Protein AF-A0AAV4JC24-F1 (afdb_monomer_lite)

Foldseek 3Di:
DVVLLVLLVLLLDLLCDDPQFDHQQPQDSPVVSVVCVVDPVSSVLSSCQLVDLDRDPVSLQVSQCSLCVSLVNNPDSALVVQLVVLVVVVVVVDPPDPDPPDDDPCSSRGAHSQQSQLRSLSSSQSSNCVVCVVPPDDPGDDVCSRQWDADPVRDIDGNRGPDDPDDPVCPVVPVD

Structure (mmCIF, N/CA/C/O backbone):
data_AF-A0AAV4JC24-F1
#
_entry.id   AF-A0AAV4JC24-F1
#
loop_
_atom_site.group_PDB
_atom_site.id
_atom_site.type_symbol
_atom_site.label_atom_id
_atom_site.label_alt_id
_atom_site.label_comp_id
_atom_site.label_asym_id
_atom_site.label_entity_id
_atom_site.label_seq_id
_atom_site.pdbx_PDB_ins_code
_atom_site.Cartn_x
_atom_site.Cartn_y
_atom_site.Cartn_z
_atom_site.occupancy
_atom_site.B_iso_or_equiv
_atom_site.auth_seq_id
_atom_site.auth_comp_id
_atom_site.auth_asym_id
_atom_site.auth_atom_id
_atom_site.pdbx_PDB_model_num
ATOM 1 N N . MET A 1 1 ? 3.877 -24.303 3.096 1.00 56.66 1 MET A N 1
ATOM 2 C CA . MET A 1 1 ? 3.796 -23.084 3.934 1.00 56.66 1 MET A CA 1
ATOM 3 C C . MET A 1 1 ? 4.900 -22.079 3.583 1.00 56.66 1 MET A C 1
ATOM 5 O O . MET A 1 1 ? 4.577 -20.981 3.156 1.00 56.66 1 MET A O 1
ATOM 9 N N . LEU A 1 2 ? 6.183 -22.467 3.625 1.00 69.19 2 LEU A N 1
ATOM 10 C CA . LEU A 1 2 ? 7.335 -21.570 3.396 1.00 69.19 2 LEU A CA 1
ATOM 11 C C . LEU A 1 2 ? 7.379 -20.861 2.023 1.00 69.19 2 LEU A C 1
ATOM 13 O O . LEU A 1 2 ? 7.673 -19.671 1.964 1.00 69.19 2 LEU A O 1
ATOM 17 N N . LYS A 1 3 ? 7.038 -21.552 0.923 1.00 76.19 3 LYS A N 1
ATOM 18 C CA . LYS A 1 3 ? 7.099 -20.972 -0.437 1.00 76.19 3 LYS A CA 1
ATOM 19 C C . LYS A 1 3 ? 6.166 -19.764 -0.623 1.00 76.19 3 LYS A C 1
ATOM 21 O O . LYS A 1 3 ? 6.561 -18.777 -1.224 1.00 76.19 3 LYS A O 1
ATOM 26 N N . ARG A 1 4 ? 4.951 -19.818 -0.067 1.00 81.06 4 ARG A N 1
ATOM 27 C CA . ARG A 1 4 ? 3.957 -18.737 -0.213 1.00 81.06 4 ARG A CA 1
ATOM 28 C C . ARG A 1 4 ? 4.332 -17.503 0.592 1.00 81.06 4 ARG A C 1
ATOM 30 O O . ARG A 1 4 ? 4.233 -16.396 0.081 1.00 81.06 4 ARG A O 1
ATOM 37 N N . LEU A 1 5 ? 4.814 -17.703 1.819 1.00 89.25 5 LEU A N 1
ATOM 38 C CA . LEU A 1 5 ? 5.298 -16.609 2.655 1.00 89.25 5 LEU A CA 1
ATOM 39 C C . LEU A 1 5 ? 6.474 -15.879 1.992 1.00 89.25 5 LEU A C 1
ATOM 41 O O . LEU A 1 5 ? 6.493 -14.652 1.977 1.00 89.25 5 LEU A O 1
ATOM 45 N N . ARG A 1 6 ? 7.407 -16.626 1.386 1.00 91.06 6 ARG A N 1
ATOM 46 C CA . ARG A 1 6 ? 8.509 -16.064 0.592 1.00 91.06 6 ARG A CA 1
ATOM 47 C C . ARG A 1 6 ? 7.993 -15.180 -0.544 1.00 91.06 6 ARG A C 1
ATOM 49 O O . ARG A 1 6 ? 8.472 -14.069 -0.707 1.00 91.06 6 ARG A O 1
ATOM 56 N N . ASP A 1 7 ? 7.008 -15.649 -1.304 1.00 92.12 7 ASP A N 1
ATOM 57 C CA . ASP A 1 7 ? 6.499 -14.897 -2.458 1.00 92.12 7 ASP A CA 1
ATOM 58 C C . ASP A 1 7 ? 5.656 -13.675 -2.043 1.00 92.12 7 ASP A C 1
ATOM 60 O O . ASP A 1 7 ? 5.540 -12.717 -2.805 1.00 92.12 7 ASP A O 1
ATOM 64 N N . ALA A 1 8 ? 5.085 -13.695 -0.836 1.00 97.06 8 ALA A N 1
ATOM 65 C CA . ALA A 1 8 ? 4.299 -12.606 -0.263 1.00 97.06 8 ALA A CA 1
ATOM 66 C C . ALA A 1 8 ? 5.148 -11.520 0.421 1.00 97.06 8 ALA A C 1
ATOM 68 O O . ALA A 1 8 ? 4.689 -10.386 0.562 1.00 97.06 8 ALA A O 1
ATOM 69 N N . ILE A 1 9 ? 6.375 -11.837 0.854 1.00 96.38 9 ILE A N 1
ATOM 70 C CA . ILE A 1 9 ? 7.173 -10.922 1.682 1.00 96.38 9 ILE A CA 1
ATOM 71 C C . ILE A 1 9 ? 7.584 -9.653 0.935 1.00 96.38 9 ILE A C 1
ATOM 73 O O . ILE A 1 9 ? 7.620 -8.587 1.544 1.00 96.38 9 ILE A O 1
ATOM 77 N N . LEU A 1 10 ? 7.828 -9.750 -0.377 1.00 96.31 10 LEU A N 1
ATOM 78 C CA . LEU A 1 10 ? 8.138 -8.597 -1.224 1.00 96.31 10 LEU A CA 1
ATOM 79 C C . LEU A 1 10 ? 6.958 -7.620 -1.246 1.00 96.31 10 LEU A C 1
ATOM 81 O O . LEU A 1 10 ? 7.120 -6.448 -0.911 1.00 96.31 10 LEU A O 1
ATOM 85 N N . GLY A 1 11 ? 5.758 -8.134 -1.533 1.00 97.62 11 GLY A N 1
ATOM 86 C CA . GLY A 1 11 ? 4.528 -7.347 -1.525 1.00 97.62 11 GLY A CA 1
ATOM 87 C C . GLY A 1 11 ? 4.251 -6.723 -0.159 1.00 97.62 11 GLY A C 1
ATOM 88 O O . GLY A 1 11 ? 3.964 -5.532 -0.072 1.00 97.62 11 GLY A O 1
ATOM 89 N N . LEU A 1 12 ? 4.394 -7.492 0.926 1.00 98.06 12 LEU A N 1
ATOM 90 C CA . LEU A 1 12 ? 4.207 -6.978 2.285 1.00 98.06 12 LEU A CA 1
ATOM 91 C C . LEU A 1 12 ? 5.222 -5.876 2.618 1.00 98.06 12 LEU A C 1
ATOM 93 O O . LEU A 1 12 ? 4.860 -4.865 3.220 1.00 98.06 12 LEU A O 1
ATOM 97 N N . HIS A 1 13 ? 6.489 -6.060 2.244 1.00 97.50 13 HIS A N 1
ATOM 98 C CA . HIS A 1 13 ? 7.548 -5.098 2.522 1.00 97.50 13 HIS A CA 1
ATOM 99 C C . HIS A 1 13 ? 7.301 -3.773 1.791 1.00 97.50 13 HIS A C 1
ATOM 101 O O . HIS A 1 13 ? 7.316 -2.731 2.443 1.00 97.50 13 HIS A O 1
ATOM 107 N N . ALA A 1 14 ? 6.992 -3.807 0.489 1.00 97.75 14 ALA A N 1
ATOM 108 C CA . ALA A 1 14 ? 6.643 -2.601 -0.267 1.00 97.75 14 ALA A CA 1
ATOM 109 C C . ALA A 1 14 ? 5.368 -1.932 0.268 1.00 97.75 14 ALA A C 1
ATOM 111 O O . ALA A 1 14 ? 5.291 -0.709 0.353 1.00 97.75 14 ALA A O 1
ATOM 112 N N . PHE A 1 15 ? 4.369 -2.725 0.665 1.00 98.25 15 PHE A N 1
ATOM 113 C CA . PHE A 1 15 ? 3.075 -2.213 1.113 1.00 98.25 15 PHE A CA 1
ATOM 114 C C . PHE A 1 15 ? 3.103 -1.638 2.529 1.00 98.25 15 PHE A C 1
ATOM 116 O O . PHE A 1 15 ? 2.369 -0.707 2.829 1.00 98.25 15 PHE A O 1
ATOM 123 N N . THR A 1 16 ? 3.928 -2.168 3.428 1.00 97.56 16 THR A N 1
ATOM 124 C CA . THR A 1 16 ? 4.060 -1.631 4.797 1.00 97.56 16 THR A CA 1
ATOM 125 C C . THR A 1 16 ? 5.032 -0.454 4.887 1.00 97.56 16 THR A C 1
ATOM 127 O O . THR A 1 16 ? 5.073 0.217 5.918 1.00 97.56 16 THR A O 1
ATOM 130 N N . GLY A 1 17 ? 5.768 -0.189 3.805 1.00 95.62 17 GLY A N 1
ATOM 131 C CA . GLY A 1 17 ? 6.695 0.926 3.642 1.00 95.62 17 GLY A CA 1
ATOM 132 C C . GLY A 1 17 ? 8.121 0.451 3.367 1.00 95.62 17 GLY A C 1
ATOM 133 O O . GLY A 1 17 ? 8.681 -0.345 4.126 1.00 95.62 17 GLY A O 1
ATOM 134 N N . CYS A 1 18 ? 8.721 0.965 2.301 1.00 94.81 18 CYS A N 1
ATOM 135 C CA . CYS A 1 18 ? 10.140 0.853 1.959 1.00 94.81 18 CYS A CA 1
ATOM 136 C C . CYS A 1 18 ? 10.655 2.217 1.477 1.00 94.81 18 CYS A C 1
ATOM 138 O O . CYS A 1 18 ? 9.892 3.174 1.456 1.00 94.81 18 CYS A O 1
ATOM 140 N N . ASP A 1 19 ? 11.908 2.304 1.040 1.00 92.00 19 ASP A N 1
ATOM 141 C CA . ASP A 1 19 ? 12.524 3.576 0.625 1.00 92.00 19 ASP A CA 1
ATOM 142 C C . ASP A 1 19 ? 11.738 4.292 -0.485 1.00 92.00 19 ASP A C 1
ATOM 144 O O . ASP A 1 19 ? 11.671 5.516 -0.526 1.00 92.00 19 ASP A O 1
ATOM 148 N N . SER A 1 20 ? 11.087 3.520 -1.358 1.00 90.88 20 SER A N 1
ATOM 149 C CA . SER A 1 20 ? 10.292 4.034 -2.474 1.00 90.88 20 SER A CA 1
ATOM 150 C C . SER A 1 20 ? 8.789 4.095 -2.192 1.00 90.88 20 SER A C 1
ATOM 152 O O . SER A 1 20 ? 8.023 4.366 -3.099 1.00 90.88 20 SER A O 1
ATOM 154 N N . THR A 1 21 ? 8.287 3.798 -0.994 1.00 93.94 21 THR A N 1
ATOM 155 C CA . THR A 1 21 ? 6.834 3.833 -0.738 1.00 93.94 21 THR A CA 1
ATOM 156 C C . THR A 1 21 ? 6.516 4.516 0.581 1.00 93.94 21 THR A C 1
ATOM 158 O O . THR A 1 21 ? 7.307 4.519 1.518 1.00 93.94 21 THR A O 1
ATOM 161 N N . SER A 1 22 ? 5.321 5.097 0.686 1.00 91.69 22 SER A N 1
ATOM 162 C CA . SER A 1 22 ? 4.840 5.637 1.960 1.00 91.69 22 SER A CA 1
ATOM 163 C C . SER A 1 22 ? 4.712 4.536 3.022 1.00 91.69 22 SER A C 1
ATOM 165 O O . SER A 1 22 ? 4.581 3.355 2.707 1.00 91.69 22 SER A O 1
ATOM 167 N N . CYS A 1 23 ? 4.705 4.914 4.298 1.00 93.06 23 CYS A N 1
ATOM 168 C CA . CYS A 1 23 ? 4.479 3.991 5.408 1.00 93.06 23 CYS A CA 1
ATOM 169 C C . CYS A 1 23 ? 3.226 4.371 6.207 1.00 93.06 23 CYS A C 1
ATOM 171 O O . CYS A 1 23 ? 2.698 5.480 6.099 1.00 93.06 23 CYS A O 1
ATOM 173 N N . PHE A 1 24 ? 2.734 3.435 7.018 1.00 94.88 24 PHE A N 1
ATOM 174 C CA . PHE A 1 24 ? 1.603 3.682 7.911 1.00 94.88 24 PHE A CA 1
ATOM 175 C C . PHE A 1 24 ? 2.103 4.230 9.254 1.00 94.88 24 PHE A C 1
ATOM 177 O O . PHE A 1 24 ? 2.890 3.578 9.946 1.00 94.88 24 PHE A O 1
ATOM 184 N N . ALA A 1 25 ? 1.624 5.413 9.645 1.00 90.94 25 ALA A N 1
ATOM 185 C CA . ALA A 1 25 ? 2.076 6.112 10.846 1.00 90.94 25 ALA A CA 1
ATOM 186 C C . ALA A 1 25 ? 1.938 5.250 12.116 1.00 90.94 25 ALA A C 1
ATOM 188 O O . ALA A 1 25 ? 0.874 4.702 12.423 1.00 90.94 25 ALA A O 1
ATOM 189 N N . GLY A 1 26 ? 3.044 5.101 12.851 1.00 90.62 26 GLY A N 1
ATOM 190 C CA . GLY A 1 26 ? 3.102 4.299 14.076 1.00 90.62 26 GLY A CA 1
ATOM 191 C C . GLY A 1 26 ? 2.899 2.790 13.870 1.00 90.62 26 GLY A C 1
ATOM 192 O O . GLY A 1 26 ? 2.642 2.079 14.843 1.00 90.62 26 GLY A O 1
ATOM 193 N N . LYS A 1 27 ? 2.978 2.272 12.633 1.00 93.81 27 LYS A N 1
ATOM 194 C CA . LYS A 1 27 ? 2.841 0.836 12.338 1.00 93.81 27 LYS A CA 1
ATOM 195 C C . LYS A 1 27 ? 4.170 0.258 11.842 1.00 93.81 27 LYS A C 1
ATOM 197 O O . LYS A 1 27 ? 4.548 0.420 10.688 1.00 93.81 27 LYS A O 1
ATOM 202 N N . GLY A 1 28 ? 4.867 -0.464 12.720 1.00 93.19 28 GLY A N 1
ATOM 203 C CA . GLY A 1 28 ? 6.065 -1.226 12.350 1.00 93.19 28 GLY A CA 1
ATOM 204 C C . GLY A 1 28 ? 5.745 -2.514 11.579 1.00 93.19 28 GLY A C 1
ATOM 205 O O . GLY A 1 28 ? 4.597 -2.950 11.532 1.00 93.19 28 GLY A O 1
ATOM 206 N N . LYS A 1 29 ? 6.774 -3.176 11.029 1.00 94.88 29 LYS A N 1
ATOM 207 C CA . LYS A 1 29 ? 6.637 -4.380 10.178 1.00 94.88 29 LYS A CA 1
ATOM 208 C C . LYS A 1 29 ? 6.325 -5.676 10.935 1.00 94.88 29 LYS A C 1
ATOM 210 O O . LYS A 1 29 ? 5.808 -6.621 10.344 1.00 94.88 29 LYS A O 1
ATOM 215 N N . LEU A 1 30 ? 6.582 -5.723 12.245 1.00 96.44 30 LEU A N 1
ATOM 216 C CA . LEU A 1 30 ? 6.396 -6.936 13.049 1.00 96.44 30 LEU A CA 1
ATOM 217 C C . LEU A 1 30 ? 4.930 -7.397 13.098 1.00 96.44 30 LEU A C 1
ATOM 219 O O . LEU A 1 30 ? 4.649 -8.576 12.897 1.00 96.44 30 LEU A O 1
ATOM 223 N N . LYS A 1 31 ? 3.988 -6.478 13.355 1.00 96.44 31 LYS A N 1
ATOM 224 C CA . LYS A 1 31 ? 2.550 -6.797 13.416 1.00 96.44 31 LYS A CA 1
ATOM 225 C C . LYS A 1 31 ? 2.006 -7.263 12.047 1.00 96.44 31 LYS A C 1
ATOM 227 O O . LYS A 1 31 ? 1.451 -8.359 12.010 1.00 96.44 31 LYS A O 1
ATOM 232 N N . PRO A 1 32 ? 2.213 -6.526 10.937 1.00 97.50 32 PRO A N 1
ATOM 233 C CA . PRO A 1 32 ? 1.944 -6.988 9.574 1.00 97.50 32 PRO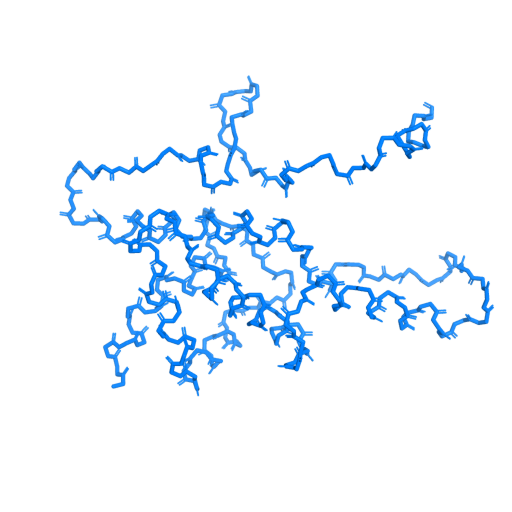 A CA 1
ATOM 234 C C . PRO A 1 32 ? 2.487 -8.379 9.249 1.00 97.50 32 PRO A C 1
ATOM 236 O O . PRO A 1 32 ? 1.766 -9.198 8.687 1.00 97.50 32 PRO A O 1
ATOM 239 N N . LEU A 1 33 ? 3.738 -8.666 9.622 1.00 97.31 33 LEU A N 1
ATOM 240 C CA . LEU A 1 33 ? 4.363 -9.956 9.340 1.00 97.31 33 LEU A CA 1
ATOM 241 C C . LEU A 1 33 ? 3.668 -11.097 10.089 1.00 97.31 33 LEU A C 1
ATOM 243 O O . LEU A 1 33 ? 3.379 -12.127 9.487 1.00 97.31 33 LEU A O 1
ATOM 247 N N . LYS A 1 34 ? 3.337 -10.900 11.372 1.00 97.00 34 LYS A N 1
ATOM 248 C CA . LYS A 1 34 ? 2.566 -11.882 12.153 1.00 97.00 34 LYS A CA 1
ATOM 249 C C . LYS A 1 34 ? 1.172 -12.112 11.563 1.00 97.00 34 LYS A C 1
ATOM 251 O O . LYS A 1 34 ? 0.734 -13.254 11.477 1.00 97.00 34 LYS A O 1
ATOM 256 N N . MET A 1 35 ? 0.500 -11.043 11.122 1.00 96.94 35 MET A N 1
ATOM 257 C CA . MET A 1 35 ? -0.797 -11.135 10.436 1.00 96.94 35 MET A CA 1
ATOM 258 C C . MET A 1 35 ? -0.682 -11.957 9.145 1.00 96.94 35 MET A C 1
ATOM 260 O O . MET A 1 35 ? -1.473 -12.866 8.931 1.00 96.94 35 MET A O 1
ATOM 264 N N . LEU A 1 36 ? 0.348 -11.701 8.330 1.00 96.69 36 LEU A N 1
ATOM 265 C CA . LEU A 1 36 ? 0.607 -12.454 7.102 1.00 96.69 36 LEU A CA 1
ATOM 266 C C . LEU A 1 36 ? 0.891 -13.940 7.377 1.00 96.69 36 LEU A C 1
ATOM 268 O O . LEU A 1 36 ? 0.404 -14.813 6.664 1.00 96.69 36 LEU A O 1
ATOM 272 N N . GLN A 1 37 ? 1.680 -14.252 8.407 1.00 95.62 37 GLN A N 1
ATOM 273 C CA . GLN A 1 37 ? 2.019 -15.634 8.764 1.00 95.62 37 GLN A CA 1
ATOM 274 C C . GLN A 1 37 ? 0.790 -16.457 9.176 1.00 95.62 37 GLN A C 1
ATOM 276 O O . GLN A 1 37 ? 0.736 -17.647 8.868 1.00 95.62 37 GLN A O 1
ATOM 281 N N . GLY A 1 38 ? -0.189 -15.828 9.834 1.00 94.31 38 GLY A N 1
ATOM 282 C CA . GLY A 1 38 ? -1.409 -16.479 10.316 1.00 94.31 38 GLY A CA 1
ATOM 283 C C . GLY A 1 38 ? -2.539 -16.611 9.291 1.00 94.31 38 GLY A C 1
ATOM 284 O O . GLY A 1 38 ? -3.525 -17.278 9.586 1.00 94.31 38 GLY A O 1
ATOM 285 N N . ASP A 1 39 ? -2.419 -16.001 8.109 1.00 95.12 39 ASP A N 1
ATOM 286 C CA . ASP A 1 39 ? -3.522 -15.892 7.150 1.00 95.12 39 ASP A CA 1
ATOM 287 C C . ASP A 1 39 ? -3.079 -16.267 5.724 1.00 95.12 39 ASP A C 1
ATOM 289 O O . ASP A 1 39 ? -2.294 -15.578 5.065 1.00 95.12 39 ASP A O 1
ATOM 293 N N . GLN A 1 40 ? -3.603 -17.392 5.233 1.00 95.00 40 GLN A N 1
ATOM 294 C CA . GLN A 1 40 ? -3.284 -17.923 3.907 1.00 95.00 40 GLN A CA 1
ATOM 295 C C . GLN A 1 40 ? -3.846 -17.058 2.770 1.00 95.00 40 GLN A C 1
ATOM 297 O O . GLN A 1 40 ? -3.254 -16.987 1.689 1.00 95.00 40 GLN A O 1
ATOM 302 N N . ASP A 1 41 ? -4.962 -16.382 3.009 1.00 95.50 41 ASP A N 1
ATOM 303 C CA . ASP A 1 41 ? -5.596 -15.491 2.052 1.00 95.50 41 ASP A CA 1
ATOM 304 C C . ASP A 1 41 ? -4.821 -14.184 1.917 1.00 95.50 41 ASP A C 1
ATOM 306 O O . ASP A 1 41 ? -4.639 -13.701 0.793 1.00 95.50 41 ASP A O 1
ATOM 310 N N . LEU A 1 42 ? -4.285 -13.654 3.019 1.00 96.56 42 LEU A N 1
ATOM 311 C CA . LEU A 1 42 ? -3.330 -12.549 2.973 1.00 96.56 42 LEU A CA 1
ATOM 312 C C . LEU A 1 42 ? -2.047 -12.964 2.251 1.00 96.56 42 LEU A C 1
ATOM 314 O O . LEU A 1 42 ? -1.585 -12.219 1.391 1.00 96.56 42 LEU A O 1
ATOM 318 N N . GLN A 1 43 ? -1.509 -14.162 2.505 1.00 97.44 43 GLN A N 1
ATOM 319 C CA . GLN A 1 43 ? -0.341 -14.664 1.761 1.00 97.44 43 GLN A CA 1
ATOM 320 C C . GLN A 1 43 ? -0.599 -14.699 0.255 1.00 97.44 43 GLN A C 1
ATOM 322 O O . GLN A 1 43 ? 0.236 -14.240 -0.519 1.00 97.44 43 GLN A O 1
ATOM 327 N N . ASN A 1 44 ? -1.762 -15.198 -0.167 1.00 96.50 44 ASN A N 1
ATOM 328 C CA . ASN A 1 44 ? -2.139 -15.231 -1.578 1.00 96.50 44 ASN A CA 1
ATOM 329 C C . ASN A 1 44 ? -2.329 -13.817 -2.161 1.00 96.50 44 ASN A C 1
ATOM 331 O O . ASN A 1 44 ? -1.977 -13.571 -3.309 1.00 96.50 44 ASN A O 1
ATOM 335 N N . THR A 1 45 ? -2.888 -12.888 -1.385 1.00 98.00 45 THR A N 1
ATOM 336 C CA . THR A 1 45 ? -3.113 -11.496 -1.813 1.00 98.00 45 THR A CA 1
ATOM 337 C C . THR A 1 45 ? -1.786 -10.765 -2.006 1.00 98.00 45 THR A C 1
ATOM 339 O O . THR A 1 45 ? -1.528 -10.206 -3.069 1.00 98.00 45 THR A O 1
ATOM 342 N N . PHE A 1 46 ? -0.894 -10.831 -1.017 1.00 98.25 46 PHE A N 1
ATOM 343 C CA . PHE A 1 46 ? 0.415 -10.185 -1.087 1.00 98.25 46 PHE A CA 1
ATOM 344 C C . PHE A 1 46 ? 1.355 -10.845 -2.102 1.00 98.25 46 PHE A C 1
ATOM 346 O O . PHE A 1 46 ? 2.178 -10.150 -2.694 1.00 98.25 46 PHE A O 1
ATOM 353 N N . SER A 1 47 ? 1.230 -12.153 -2.359 1.00 97.12 47 SER A N 1
ATOM 354 C CA . SER A 1 47 ? 2.032 -12.818 -3.394 1.00 97.12 47 SER A CA 1
ATOM 355 C C . SER A 1 47 ? 1.635 -12.429 -4.820 1.00 97.12 47 SER A C 1
ATOM 357 O O . SER A 1 47 ? 2.457 -12.573 -5.723 1.00 97.12 47 SER A O 1
ATOM 359 N N . ARG A 1 48 ? 0.420 -11.903 -5.032 1.00 97.38 48 ARG A N 1
ATOM 360 C CA . ARG A 1 48 ? -0.020 -11.357 -6.326 1.00 97.38 48 ARG A CA 1
ATOM 361 C C . ARG A 1 48 ? 0.488 -9.942 -6.592 1.00 97.38 48 ARG A C 1
ATOM 363 O O . ARG A 1 48 ? 0.547 -9.547 -7.757 1.00 97.38 48 ARG A O 1
ATOM 370 N N . LEU A 1 49 ? 0.904 -9.192 -5.569 1.00 97.62 49 LEU A N 1
ATOM 371 C CA . LEU A 1 49 ? 1.493 -7.871 -5.795 1.00 97.62 49 LEU A CA 1
ATOM 372 C C . LEU A 1 49 ? 2.760 -7.982 -6.653 1.00 97.62 49 LEU A C 1
ATOM 374 O O . LEU A 1 49 ? 3.607 -8.855 -6.439 1.00 97.62 49 LEU A O 1
ATOM 378 N N . GLY A 1 50 ? 2.861 -7.102 -7.645 1.00 95.94 50 GLY A N 1
ATOM 379 C CA . GLY A 1 50 ? 3.926 -7.037 -8.640 1.00 95.94 50 GLY A CA 1
ATOM 380 C C . GLY A 1 50 ? 3.859 -8.104 -9.735 1.00 95.94 50 GLY A C 1
ATOM 381 O O . GLY A 1 50 ? 4.762 -8.157 -10.562 1.00 95.94 50 GLY A O 1
ATOM 382 N N . THR A 1 51 ? 2.841 -8.974 -9.750 1.00 95.38 51 THR A N 1
ATOM 383 C CA . THR A 1 51 ? 2.673 -9.983 -10.820 1.00 95.38 51 THR A CA 1
ATOM 384 C C . THR A 1 51 ? 1.942 -9.438 -12.046 1.00 95.38 51 THR A C 1
ATOM 386 O O . THR A 1 51 ? 2.070 -9.990 -13.133 1.00 95.38 51 THR A O 1
ATOM 389 N N . SER A 1 52 ? 1.194 -8.347 -11.879 1.00 93.50 52 SER A N 1
ATOM 390 C CA . SER A 1 52 ? 0.550 -7.600 -12.956 1.00 93.50 52 SER A CA 1
ATOM 391 C C . SER A 1 52 ? 0.477 -6.119 -12.579 1.00 93.50 52 SER A C 1
ATOM 393 O O . SER A 1 52 ? 0.507 -5.772 -11.394 1.00 93.50 52 SER A O 1
ATOM 395 N N . GLN A 1 53 ? 0.344 -5.245 -13.577 1.00 90.12 53 GLN A N 1
ATOM 396 C CA . GLN A 1 53 ? 0.156 -3.809 -13.359 1.00 90.12 53 GLN A CA 1
ATOM 397 C C . GLN A 1 53 ? -1.192 -3.499 -12.684 1.00 90.12 53 GLN A C 1
ATOM 399 O O . GLN A 1 53 ? -1.285 -2.591 -11.860 1.00 90.12 53 GLN A O 1
ATOM 404 N N . ILE A 1 54 ? -2.241 -4.268 -12.998 1.00 92.94 54 ILE A N 1
ATOM 405 C CA . ILE A 1 54 ? -3.597 -4.028 -12.500 1.00 92.94 54 ILE A CA 1
ATOM 406 C C . ILE A 1 54 ? -3.883 -4.945 -11.312 1.00 92.94 54 ILE A C 1
ATOM 408 O O . ILE A 1 54 ? -3.890 -6.171 -11.408 1.00 92.94 54 ILE A O 1
ATOM 412 N N . ILE A 1 55 ? -4.183 -4.332 -10.174 1.00 96.50 55 ILE A N 1
ATOM 413 C CA . ILE A 1 55 ? -4.570 -5.047 -8.959 1.00 96.50 55 ILE A CA 1
ATOM 414 C C . ILE A 1 55 ? -6.073 -5.309 -9.011 1.00 96.50 55 ILE A C 1
ATOM 416 O O . ILE A 1 55 ? -6.864 -4.384 -9.228 1.00 96.50 55 ILE A O 1
ATOM 420 N N . SER A 1 56 ? -6.466 -6.563 -8.793 1.00 97.75 56 SER A N 1
ATOM 421 C CA . SER A 1 56 ? -7.869 -6.971 -8.822 1.00 97.75 56 SER A CA 1
ATOM 422 C C . SER A 1 56 ? -8.684 -6.277 -7.718 1.00 97.75 56 SER A C 1
ATOM 424 O O . SER A 1 56 ? -8.168 -5.971 -6.640 1.00 97.75 56 SER A O 1
ATOM 426 N N . ASN A 1 57 ? -9.976 -6.031 -7.958 1.00 97.75 57 ASN A N 1
ATOM 427 C CA . ASN A 1 57 ? -10.857 -5.445 -6.938 1.00 97.75 57 ASN A CA 1
ATOM 428 C C . ASN A 1 57 ? -10.932 -6.288 -5.646 1.00 97.75 57 ASN A C 1
ATOM 430 O O . ASN A 1 57 ? -10.848 -5.692 -4.572 1.00 97.75 57 ASN A O 1
ATOM 434 N N . PRO A 1 58 ? -11.011 -7.636 -5.701 1.00 98.06 58 PRO A N 1
ATOM 435 C CA . PRO A 1 58 ? -10.932 -8.465 -4.497 1.00 98.06 58 PRO A CA 1
ATOM 436 C C . PRO A 1 58 ? -9.629 -8.274 -3.710 1.00 98.06 58 PRO A C 1
ATOM 438 O O . PRO A 1 58 ? -9.662 -8.196 -2.484 1.00 98.06 58 PRO A O 1
ATOM 441 N N . ASP A 1 59 ? -8.486 -8.144 -4.393 1.00 98.19 59 ASP A N 1
ATOM 442 C CA . ASP A 1 59 ? -7.201 -7.902 -3.726 1.00 98.19 59 ASP A CA 1
ATOM 443 C C . ASP A 1 59 ? -7.159 -6.520 -3.070 1.00 98.19 59 ASP A C 1
ATOM 445 O O . ASP A 1 59 ? -6.740 -6.407 -1.920 1.00 98.19 59 ASP A O 1
ATOM 449 N N . LYS A 1 60 ? -7.663 -5.477 -3.744 1.00 98.25 60 LYS A N 1
ATOM 450 C CA . LYS A 1 60 ? -7.781 -4.129 -3.159 1.00 98.25 60 LYS A CA 1
ATOM 451 C C . LYS A 1 60 ? -8.631 -4.134 -1.888 1.00 98.25 60 LYS A C 1
ATOM 453 O O . LYS A 1 60 ? -8.222 -3.556 -0.886 1.00 98.25 60 LYS A O 1
ATOM 458 N N . GLN A 1 61 ? -9.773 -4.825 -1.903 1.00 98.31 61 GLN A N 1
ATOM 459 C CA . GLN A 1 61 ? -10.650 -4.957 -0.734 1.00 98.31 61 GLN A CA 1
ATOM 460 C C . GLN A 1 61 ? -9.963 -5.701 0.419 1.00 98.31 61 GLN A C 1
ATOM 462 O O . GLN A 1 61 ? -10.053 -5.272 1.569 1.00 98.31 61 GLN A O 1
ATOM 467 N N . LYS A 1 62 ? -9.230 -6.783 0.126 1.00 98.31 62 LYS A N 1
ATOM 468 C CA . LYS A 1 62 ? -8.452 -7.519 1.136 1.00 98.31 62 LYS A CA 1
ATOM 469 C C . LYS A 1 62 ? -7.325 -6.670 1.728 1.00 98.31 62 LYS A C 1
ATOM 471 O O . LYS A 1 62 ? -7.117 -6.700 2.938 1.00 98.31 62 LYS A O 1
ATOM 476 N N . LEU A 1 63 ? -6.634 -5.881 0.906 1.00 98.56 63 LEU A N 1
ATOM 477 C CA . LEU A 1 63 ? -5.602 -4.945 1.362 1.00 98.56 63 LEU A CA 1
ATOM 478 C C . LEU A 1 63 ? -6.197 -3.812 2.218 1.00 98.56 63 LEU A C 1
ATOM 480 O O . LEU A 1 63 ? -5.603 -3.437 3.227 1.00 98.56 63 LEU A O 1
ATOM 484 N N . GLU A 1 64 ? -7.389 -3.308 1.885 1.00 98.62 64 GLU A N 1
ATOM 485 C CA . GLU A 1 64 ? -8.100 -2.313 2.702 1.00 98.62 64 GLU A CA 1
ATOM 486 C C . GLU A 1 64 ? -8.529 -2.881 4.065 1.00 98.62 64 GLU A C 1
ATOM 488 O O . GLU A 1 64 ? -8.283 -2.257 5.102 1.00 98.62 64 GLU A O 1
ATOM 493 N N . ALA A 1 65 ? -9.084 -4.096 4.091 1.00 98.38 65 ALA A N 1
ATOM 494 C CA . ALA A 1 65 ? -9.419 -4.800 5.330 1.00 98.38 65 ALA A CA 1
ATOM 495 C C . ALA A 1 65 ? -8.172 -5.089 6.187 1.00 98.38 65 ALA A C 1
ATOM 497 O O . ALA A 1 65 ? -8.179 -4.878 7.402 1.00 98.38 65 ALA A O 1
ATOM 498 N N . PHE A 1 66 ? -7.060 -5.479 5.554 1.00 98.44 66 PHE A N 1
ATOM 499 C CA . PHE A 1 66 ? -5.768 -5.640 6.219 1.00 98.44 66 PHE A CA 1
ATOM 500 C C . PHE A 1 66 ? -5.317 -4.344 6.910 1.00 98.44 66 PHE A C 1
ATOM 502 O O . PHE A 1 66 ? -4.880 -4.379 8.064 1.00 98.44 66 PHE A O 1
ATOM 509 N N . VAL A 1 67 ? -5.459 -3.186 6.253 1.00 98.31 67 VAL A N 1
ATOM 510 C CA . VAL A 1 67 ? -5.146 -1.886 6.868 1.00 98.31 67 VAL A CA 1
ATOM 511 C C . VAL A 1 67 ? -6.100 -1.587 8.024 1.00 98.31 67 VAL A C 1
ATOM 513 O O . VAL A 1 67 ? -5.642 -1.172 9.088 1.00 98.31 67 VAL A O 1
ATOM 516 N N . CYS A 1 68 ? -7.398 -1.867 7.900 1.00 97.94 68 CYS A N 1
ATOM 517 C CA . CYS A 1 68 ? -8.335 -1.723 9.020 1.00 97.94 68 CYS A CA 1
ATOM 518 C C . CYS A 1 68 ? -7.882 -2.539 10.246 1.00 97.94 68 CYS A C 1
ATOM 520 O O . CYS A 1 68 ? -7.764 -2.004 11.354 1.00 97.94 68 CYS A O 1
ATOM 522 N N . GLN A 1 69 ? -7.509 -3.807 10.050 1.00 97.56 69 GLN A N 1
ATOM 523 C CA . GLN A 1 69 ? -6.969 -4.670 11.105 1.00 97.56 69 GLN A CA 1
ATOM 524 C C . GLN A 1 69 ? -5.629 -4.157 11.668 1.00 97.56 69 GLN A C 1
ATOM 526 O O . GLN A 1 69 ? -5.396 -4.193 12.886 1.00 97.56 69 GLN A O 1
ATOM 531 N N . LEU A 1 70 ? -4.750 -3.614 10.819 1.00 97.12 70 LEU A N 1
ATOM 532 C CA . LEU A 1 70 ? -3.487 -2.999 11.236 1.00 97.12 70 LEU A CA 1
ATOM 533 C C . LEU A 1 70 ? -3.726 -1.824 12.201 1.00 97.12 70 LEU A C 1
ATOM 535 O O . LEU A 1 70 ? -3.005 -1.683 13.198 1.00 97.12 70 LEU A O 1
ATOM 539 N N . TYR A 1 71 ? -4.799 -1.066 11.976 1.00 95.44 71 TYR A N 1
ATOM 540 C CA . TYR A 1 71 ? -5.279 0.016 12.838 1.00 95.44 71 TYR A CA 1
ATOM 541 C C . TYR A 1 71 ? -6.209 -0.447 13.977 1.00 95.44 71 TYR A C 1
ATOM 543 O O . TYR A 1 71 ? -6.771 0.379 14.686 1.00 95.44 71 TYR A O 1
ATOM 551 N N . GLY A 1 72 ? -6.311 -1.757 14.228 1.00 94.50 72 GLY A N 1
ATOM 552 C CA . GLY A 1 72 ? -7.034 -2.307 15.382 1.00 94.50 72 GLY A CA 1
ATOM 553 C C . GLY A 1 72 ? -8.533 -2.501 15.157 1.00 94.50 72 GLY A C 1
ATOM 554 O O . GLY A 1 72 ? -9.268 -2.688 16.122 1.00 94.50 72 GLY A O 1
ATOM 555 N N . LYS A 1 73 ? -8.989 -2.482 13.901 1.00 96.00 73 LYS A N 1
ATOM 556 C CA . LYS A 1 73 ? -10.390 -2.673 13.504 1.00 96.00 73 LYS A CA 1
ATOM 557 C C . LYS A 1 73 ? -10.538 -3.928 12.626 1.00 96.00 73 LYS A C 1
ATOM 559 O O . LYS A 1 73 ? -10.742 -3.804 11.423 1.00 96.00 73 LYS A O 1
ATOM 564 N N . PRO A 1 74 ? -10.398 -5.144 13.193 1.00 94.19 74 PRO A N 1
ATOM 565 C CA . PRO A 1 74 ? -10.343 -6.397 12.425 1.00 94.19 74 PRO A CA 1
ATOM 566 C C . PRO A 1 74 ? -11.632 -6.742 11.663 1.00 94.19 74 PRO A C 1
ATOM 568 O O . PRO A 1 74 ? -11.580 -7.517 10.718 1.00 94.19 74 PRO A O 1
ATOM 571 N N . PHE A 1 75 ? -12.775 -6.182 12.065 1.00 93.62 75 PHE A N 1
ATOM 572 C CA . PHE A 1 75 ? -14.078 -6.442 11.438 1.00 93.62 75 PHE A CA 1
ATOM 573 C C . PHE A 1 75 ? -14.490 -5.363 10.430 1.00 93.62 75 PHE A C 1
ATOM 575 O O . PHE A 1 75 ? -15.557 -5.453 9.826 1.00 93.62 75 PHE A O 1
ATOM 582 N N . HIS A 1 76 ? -13.662 -4.331 10.249 1.00 96.25 76 HIS A N 1
ATOM 583 C CA . HIS A 1 76 ? -13.905 -3.281 9.270 1.00 96.25 76 HIS A CA 1
ATOM 584 C C . HIS A 1 76 ? -13.236 -3.632 7.945 1.00 96.25 76 HIS A C 1
ATOM 586 O O . HIS A 1 76 ? -12.101 -4.099 7.903 1.00 96.25 76 HIS A O 1
ATOM 592 N N . THR A 1 77 ? -13.933 -3.345 6.851 1.00 96.44 77 THR A N 1
ATOM 593 C CA . THR A 1 77 ? -13.436 -3.531 5.480 1.00 96.44 77 THR A CA 1
ATOM 594 C C . THR A 1 77 ? -13.223 -2.211 4.745 1.00 96.44 77 THR A C 1
ATOM 596 O O . THR A 1 77 ? -12.767 -2.220 3.607 1.00 96.44 77 THR A O 1
ATOM 599 N N . SER A 1 78 ? -13.538 -1.077 5.385 1.00 97.94 78 SER A N 1
ATOM 600 C CA . SER A 1 78 ? -13.357 0.254 4.809 1.00 97.94 78 SER A CA 1
ATOM 601 C C . SER A 1 78 ? -12.598 1.189 5.742 1.00 97.94 78 SER A C 1
ATOM 603 O O . SER A 1 78 ? -13.065 1.494 6.845 1.00 97.94 78 SER A O 1
ATOM 605 N N . VAL A 1 79 ? -11.472 1.727 5.269 1.00 97.31 79 VAL A N 1
ATOM 606 C CA . VAL A 1 79 ? -10.673 2.689 6.045 1.00 97.31 79 VAL A CA 1
ATOM 607 C C . VAL A 1 79 ? -11.407 4.014 6.225 1.00 97.31 79 VAL A C 1
ATOM 609 O O . VAL A 1 79 ? -11.300 4.634 7.279 1.00 97.31 79 VAL A O 1
ATOM 612 N N . ASN A 1 80 ? -12.232 4.424 5.257 1.00 96.25 80 ASN A N 1
ATOM 613 C CA . ASN A 1 80 ? -13.072 5.617 5.391 1.00 96.25 80 ASN A CA 1
ATOM 614 C C . ASN A 1 80 ? -14.110 5.449 6.506 1.00 96.25 80 ASN A C 1
ATOM 616 O O . ASN A 1 80 ? -14.337 6.382 7.278 1.00 96.25 80 ASN A O 1
ATOM 620 N N . LYS A 1 81 ? -14.699 4.252 6.637 1.00 95.44 81 LYS A N 1
ATOM 621 C CA . LYS A 1 81 ? -15.612 3.945 7.743 1.00 95.44 81 LYS A CA 1
ATOM 622 C C . LYS A 1 81 ? -14.888 3.974 9.089 1.00 95.44 81 LYS A C 1
ATOM 624 O O . LYS A 1 81 ? -15.405 4.583 10.021 1.00 95.44 81 LYS A O 1
ATOM 629 N N . VAL A 1 82 ? -13.680 3.403 9.170 1.00 94.81 82 VAL A N 1
ATOM 630 C CA . VAL A 1 82 ? -12.837 3.494 10.377 1.00 94.81 82 VAL A CA 1
ATOM 631 C C . VAL A 1 82 ? -12.567 4.954 10.742 1.00 94.81 82 VAL A C 1
ATOM 633 O O . VAL A 1 82 ? -12.817 5.344 11.875 1.00 94.81 82 VAL A O 1
ATOM 636 N N . ARG A 1 83 ? -12.135 5.786 9.785 1.00 92.50 83 ARG A N 1
ATOM 637 C CA . ARG A 1 83 ? -11.889 7.223 10.012 1.00 92.50 83 ARG A CA 1
ATOM 638 C C . ARG A 1 83 ? -13.126 7.939 10.548 1.00 92.50 83 ARG A C 1
ATOM 640 O O . ARG A 1 83 ? -13.025 8.681 11.518 1.00 92.50 83 ARG A O 1
ATOM 647 N N . TYR A 1 84 ? -14.288 7.707 9.936 1.00 90.50 84 TYR A N 1
ATOM 648 C CA . TYR A 1 84 ? -15.548 8.292 10.390 1.00 90.50 84 TYR A CA 1
ATOM 649 C C . TYR A 1 84 ? -15.894 7.866 11.823 1.00 90.50 84 TYR A C 1
ATOM 651 O O . TYR A 1 84 ? -16.267 8.709 12.637 1.00 90.50 84 TYR A O 1
ATOM 659 N N . ASP A 1 85 ? -15.764 6.576 12.138 1.00 88.62 85 ASP A N 1
ATOM 660 C CA . ASP A 1 85 ? -16.088 6.045 13.463 1.00 88.62 85 ASP A CA 1
ATOM 661 C C . ASP A 1 85 ? -15.143 6.596 14.545 1.00 88.62 85 ASP A C 1
ATOM 663 O O . ASP A 1 85 ? -15.625 6.987 15.608 1.00 88.62 85 ASP A O 1
ATOM 667 N N . GLU A 1 86 ? -13.838 6.705 14.262 1.00 85.88 86 GLU A N 1
ATOM 668 C CA . GLU A 1 86 ? -12.838 7.301 15.165 1.00 85.88 86 GLU A CA 1
ATOM 669 C C . GLU A 1 86 ? -13.147 8.775 15.449 1.00 85.88 86 GLU A C 1
ATOM 671 O O . GLU A 1 86 ? -13.291 9.180 16.602 1.00 85.88 86 GLU A O 1
ATOM 676 N N . VAL A 1 87 ? -13.353 9.569 14.395 1.00 84.44 87 VAL A N 1
ATOM 677 C CA . VAL A 1 87 ? -13.723 10.985 14.509 1.00 84.44 87 VAL A CA 1
ATOM 678 C C . VAL A 1 87 ? -15.011 11.141 15.319 1.00 84.44 87 VAL A C 1
ATOM 680 O O . VAL A 1 87 ? -15.077 11.928 16.266 1.00 84.44 87 VAL A O 1
ATOM 683 N N . ARG A 1 88 ? -16.040 10.353 14.992 1.00 81.81 88 ARG A N 1
ATOM 684 C CA . ARG A 1 88 ? -17.314 10.368 15.713 1.00 81.81 88 ARG A CA 1
ATOM 685 C C . ARG A 1 88 ? -17.124 9.998 17.183 1.00 81.81 88 ARG A C 1
ATOM 687 O O . ARG A 1 88 ? -17.764 10.607 18.035 1.00 81.81 88 ARG A O 1
ATOM 694 N N . GLN A 1 89 ? -16.280 9.018 17.497 1.00 78.56 89 GLN A N 1
ATOM 695 C CA . GLN A 1 89 ? -15.989 8.629 18.873 1.00 78.56 89 GLN A CA 1
ATOM 696 C C . GLN A 1 89 ? -15.313 9.769 19.641 1.00 78.56 89 GLN A C 1
ATOM 698 O O . GLN A 1 89 ? -15.783 10.103 20.727 1.00 78.56 89 GLN A O 1
ATOM 703 N N . CYS A 1 90 ? -14.297 10.415 19.065 1.00 70.62 90 CYS A N 1
ATOM 704 C CA . CYS A 1 90 ? -13.614 11.554 19.681 1.00 70.62 90 CYS A CA 1
ATOM 705 C C . CYS A 1 90 ? -14.577 12.699 20.025 1.00 70.62 90 CYS A C 1
ATOM 707 O O . CYS A 1 90 ? -14.486 13.287 21.102 1.00 70.62 90 CYS A O 1
ATOM 709 N N . PHE A 1 91 ? -15.545 12.981 19.148 1.00 68.00 91 PHE A N 1
ATOM 710 C CA . PHE A 1 91 ? -16.503 14.069 19.356 1.00 68.00 91 PHE A CA 1
ATOM 711 C C . PHE A 1 91 ? -17.723 13.694 20.209 1.00 68.00 91 PHE A C 1
ATOM 713 O O . PHE A 1 91 ? -18.321 14.575 20.818 1.00 68.00 91 PHE A O 1
ATOM 720 N N . ARG A 1 92 ? -18.076 12.407 20.344 1.00 63.62 92 ARG A N 1
ATOM 721 C CA . ARG A 1 92 ? -19.147 11.961 21.265 1.00 63.62 92 ARG A CA 1
ATOM 722 C C . ARG A 1 92 ? -18.789 12.142 22.741 1.00 63.62 92 ARG A C 1
ATOM 724 O O . ARG A 1 92 ? -19.697 12.194 23.565 1.00 63.62 92 ARG A O 1
ATOM 731 N N . VAL A 1 93 ? -17.501 12.245 23.076 1.00 55.78 93 VAL A N 1
ATOM 732 C CA . VAL A 1 93 ? -17.030 12.410 24.463 1.00 55.78 93 VAL A CA 1
ATOM 733 C C . VAL A 1 93 ? -17.323 13.819 25.016 1.00 55.78 93 VAL A C 1
ATOM 735 O O . VAL A 1 93 ? -17.332 14.002 26.230 1.00 55.78 93 VAL A O 1
ATOM 738 N N . LYS A 1 94 ? -17.666 14.811 24.176 1.00 53.38 94 LYS A N 1
ATOM 739 C CA . LYS A 1 94 ? -18.094 16.147 24.630 1.00 53.38 94 LYS A CA 1
ATOM 740 C C . LYS A 1 94 ? -19.507 16.465 24.141 1.00 53.38 94 LYS A C 1
ATOM 742 O O . LYS A 1 94 ? -19.809 16.353 22.959 1.00 53.38 94 LYS A O 1
ATOM 747 N N . LYS A 1 95 ? -20.384 16.878 25.063 1.00 46.72 95 LYS A N 1
ATOM 748 C CA . LYS A 1 95 ? -21.745 17.359 24.774 1.00 46.72 95 LYS A CA 1
ATOM 749 C C . LYS A 1 95 ? -21.707 18.486 23.727 1.00 46.72 95 LYS A C 1
ATOM 751 O O . LYS A 1 95 ? -21.451 19.633 24.066 1.00 46.72 95 LYS A O 1
ATOM 756 N N . GLY A 1 96 ? -21.984 18.150 22.469 1.00 45.97 96 GLY A N 1
ATOM 757 C CA . GLY A 1 96 ? -22.554 19.049 21.460 1.00 45.97 96 GLY A CA 1
ATOM 758 C C . GLY A 1 96 ? -21.691 20.185 20.903 1.00 45.97 96 GLY A C 1
ATOM 759 O O . GLY A 1 96 ? -22.153 20.844 19.979 1.00 45.97 96 GLY A O 1
ATOM 760 N N . ILE A 1 97 ? -20.469 20.425 21.389 1.00 47.75 97 ILE A N 1
ATOM 761 C CA . ILE A 1 97 ? -19.602 21.491 20.863 1.00 47.75 97 ILE A CA 1
ATOM 762 C C . ILE A 1 97 ? -18.221 20.918 20.540 1.00 47.75 97 ILE A C 1
ATOM 764 O O . ILE A 1 97 ? -17.552 20.355 21.410 1.00 47.75 97 ILE A O 1
ATOM 768 N N . LEU A 1 98 ? -17.793 21.081 19.281 1.00 49.06 98 LEU A N 1
ATOM 769 C CA . LEU A 1 98 ? -16.419 20.852 18.829 1.00 49.06 98 LEU A CA 1
ATOM 770 C C . LEU A 1 98 ? -15.504 21.833 19.583 1.00 49.06 98 LEU A C 1
ATOM 772 O O . LEU A 1 98 ? -15.290 22.959 19.149 1.00 49.06 98 LEU A O 1
ATOM 776 N N . SER A 1 99 ? -15.026 21.463 20.771 1.00 46.53 99 SER A N 1
ATOM 777 C CA . SER A 1 99 ? -14.116 22.320 21.531 1.00 46.53 99 SER A CA 1
ATOM 778 C C . SER A 1 99 ? -12.679 22.102 21.050 1.00 46.53 99 SER A C 1
ATOM 780 O O . SER A 1 99 ? -12.184 20.977 21.142 1.00 46.53 99 SER A O 1
ATOM 782 N N . ASN A 1 100 ? -11.976 23.170 20.669 1.00 50.47 100 ASN A N 1
ATOM 783 C CA . ASN A 1 100 ? -10.543 23.159 20.320 1.00 50.47 100 ASN A CA 1
ATOM 784 C C . ASN A 1 100 ? -9.607 22.719 21.471 1.00 50.47 100 ASN A C 1
ATOM 786 O O . ASN A 1 100 ? -8.397 22.645 21.288 1.00 50.47 100 ASN A O 1
ATOM 790 N N . SER A 1 101 ? -10.136 22.459 22.671 1.00 48.16 101 SER A N 1
ATOM 791 C CA . SER A 1 101 ? -9.360 22.314 23.908 1.00 48.16 101 SER A CA 1
ATOM 792 C C . SER A 1 101 ? -8.740 20.933 24.147 1.00 48.16 101 SER A C 1
ATOM 794 O O . SER A 1 101 ? -7.951 20.783 25.071 1.00 48.16 101 SER A O 1
ATOM 796 N N . GLN A 1 102 ? -9.065 19.921 23.339 1.00 54.06 102 GLN A N 1
ATOM 797 C CA . GLN A 1 102 ? -8.365 18.631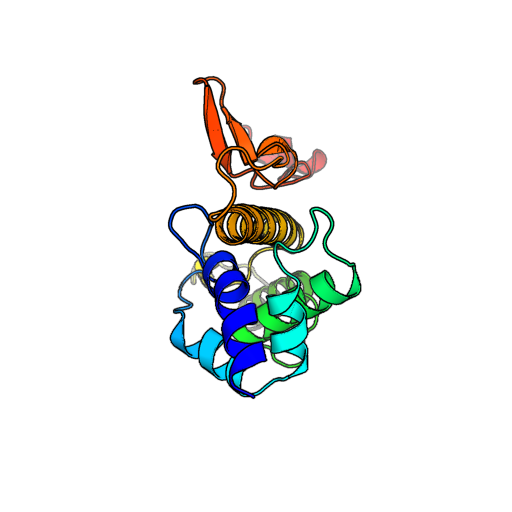 23.321 1.00 54.06 102 GLN A CA 1
ATOM 798 C C . GLN A 1 102 ? -8.263 18.209 21.860 1.00 54.06 102 GLN A C 1
ATOM 800 O O . GLN A 1 102 ? -9.245 17.746 21.282 1.00 54.06 102 GLN A O 1
ATOM 805 N N . GLY A 1 103 ? -7.114 18.476 21.240 1.00 56.25 103 GLY A N 1
ATOM 806 C CA . GLY A 1 103 ? -6.877 18.114 19.848 1.00 56.25 103 GLY A CA 1
ATOM 807 C C . GLY A 1 103 ? -7.098 16.617 19.646 1.00 56.25 103 GLY A C 1
ATOM 808 O O . GLY A 1 103 ? -6.634 15.800 20.439 1.00 56.25 103 GLY A O 1
ATOM 809 N N . VAL A 1 104 ? -7.830 16.254 18.596 1.00 63.72 104 VAL A N 1
ATOM 810 C CA . VAL A 1 104 ? -7.820 14.875 18.115 1.00 63.72 104 VAL A CA 1
ATOM 811 C C . VAL A 1 104 ? -6.487 14.688 17.412 1.00 63.72 104 VAL A C 1
ATOM 813 O O . VAL A 1 104 ? -6.213 15.390 16.439 1.00 63.72 104 VAL A O 1
ATOM 816 N N . ASP A 1 105 ? -5.655 13.769 17.896 1.00 71.50 105 ASP A N 1
ATOM 817 C CA . ASP A 1 105 ? -4.451 13.402 17.162 1.00 71.50 105 ASP A CA 1
ATOM 818 C C . ASP A 1 105 ? -4.840 12.577 15.930 1.00 71.50 105 ASP A C 1
ATOM 820 O O . ASP A 1 105 ? -5.006 11.355 15.959 1.00 71.50 105 ASP A O 1
ATOM 824 N N . LEU A 1 106 ? -5.017 13.295 14.825 1.00 77.12 106 LEU A N 1
ATOM 825 C CA . LEU A 1 106 ? -5.388 12.743 13.531 1.00 77.12 106 LEU A CA 1
ATOM 826 C C . LEU A 1 106 ? -4.276 11.871 12.923 1.00 77.12 106 LEU A C 1
ATOM 828 O O . LEU A 1 106 ? -4.562 11.124 11.985 1.00 77.12 106 LEU A O 1
ATOM 832 N N . SER A 1 107 ? -3.043 11.918 13.451 1.00 77.62 107 SER A N 1
ATOM 833 C CA . SER A 1 107 ? -1.912 11.125 12.949 1.00 77.62 107 SER A CA 1
ATOM 834 C C . SER A 1 107 ? -2.097 9.618 13.166 1.00 77.62 107 SER A C 1
ATOM 836 O O . SER A 1 107 ? -1.542 8.804 12.426 1.00 77.62 107 SER A O 1
ATOM 838 N N . HIS A 1 108 ? -2.938 9.230 14.131 1.00 82.31 108 HIS A N 1
ATOM 839 C CA . HIS A 1 108 ? -3.241 7.832 14.433 1.00 82.31 108 HIS A CA 1
ATOM 840 C C . HIS A 1 108 ? -4.350 7.223 13.565 1.00 82.31 108 HIS A C 1
ATOM 842 O O . HIS A 1 108 ? -4.591 6.014 13.647 1.00 82.31 108 HIS A O 1
ATOM 848 N N . MET A 1 109 ? -5.012 8.014 12.717 1.00 90.06 109 MET A N 1
ATOM 849 C CA . MET A 1 109 ? -6.033 7.503 11.805 1.00 90.06 109 MET A CA 1
ATOM 850 C C . MET A 1 109 ? -5.415 6.716 10.639 1.00 90.06 109 MET A C 1
ATOM 852 O O . MET A 1 109 ? -4.312 7.034 10.187 1.00 90.06 109 MET A O 1
ATOM 856 N N . PRO A 1 110 ? -6.127 5.717 10.081 1.00 94.62 110 PRO A N 1
ATOM 857 C CA . PRO A 1 110 ? -5.713 5.121 8.817 1.00 94.62 110 PRO A CA 1
ATOM 858 C C . PRO A 1 110 ? -5.794 6.149 7.677 1.00 94.62 110 PRO A C 1
ATOM 860 O O . PRO A 1 110 ? -6.548 7.129 7.783 1.00 94.62 110 PRO A O 1
ATOM 863 N N . PRO A 1 111 ? -5.056 5.942 6.569 1.00 94.75 111 PRO A N 1
ATOM 864 C CA . PRO A 1 111 ? -5.207 6.771 5.375 1.00 94.75 111 PRO A CA 1
ATOM 865 C C . PRO A 1 111 ? -6.654 6.729 4.869 1.00 94.75 111 PRO A C 1
ATOM 867 O O . PRO A 1 111 ? -7.389 5.776 5.136 1.00 94.75 111 PRO A O 1
ATOM 870 N N . CYS A 1 112 ? -7.086 7.759 4.138 1.00 93.88 112 CYS A N 1
ATOM 871 C CA . CYS A 1 112 ? -8.342 7.647 3.398 1.00 93.88 112 CYS A CA 1
ATOM 872 C C . CYS A 1 112 ? -8.194 6.621 2.266 1.00 93.88 112 CYS A C 1
ATOM 874 O O . CYS A 1 112 ? -7.081 6.296 1.846 1.00 93.88 112 CYS A O 1
ATOM 876 N N . GLN A 1 113 ? -9.321 6.113 1.770 1.00 95.69 113 GLN A N 1
ATOM 877 C CA . GLN A 1 113 ? -9.318 5.072 0.741 1.00 95.69 113 GLN A CA 1
ATOM 878 C C . GLN A 1 113 ? -8.554 5.507 -0.517 1.00 95.69 113 GLN A C 1
ATOM 880 O O . GLN A 1 113 ? -7.815 4.713 -1.083 1.00 95.69 113 GLN A O 1
ATOM 885 N N . ASP A 1 114 ? -8.683 6.770 -0.921 1.00 94.69 114 ASP A N 1
ATOM 886 C CA . ASP A 1 114 ? -8.023 7.298 -2.117 1.00 94.69 114 ASP A CA 1
ATOM 887 C C . ASP A 1 114 ? -6.489 7.250 -2.006 1.00 94.69 114 ASP A C 1
ATOM 889 O O . ASP A 1 114 ? -5.811 6.631 -2.829 1.00 94.69 114 ASP A O 1
ATOM 893 N N . VAL A 1 115 ? -5.950 7.790 -0.906 1.00 95.00 115 VAL A N 1
ATOM 894 C CA . VAL A 1 115 ? -4.517 7.725 -0.575 1.00 95.00 115 VAL A CA 1
ATOM 895 C C . VAL A 1 115 ? -4.052 6.272 -0.470 1.00 95.00 115 VAL A C 1
ATOM 897 O O . VAL A 1 115 ? -2.969 5.928 -0.945 1.00 95.00 115 VAL A O 1
ATOM 900 N N . LEU A 1 116 ? -4.869 5.401 0.134 1.00 97.12 116 LEU A N 1
ATOM 901 C CA . LEU A 1 116 ? -4.551 3.983 0.249 1.00 97.12 116 LEU A CA 1
ATOM 902 C C . LEU A 1 116 ? -4.467 3.307 -1.123 1.00 97.12 116 LEU A C 1
ATOM 904 O O . LEU A 1 116 ? -3.571 2.493 -1.329 1.00 97.12 116 LEU A O 1
ATOM 908 N N . MET A 1 117 ? -5.355 3.626 -2.064 1.00 96.62 117 MET A N 1
ATOM 909 C CA . MET A 1 117 ? -5.327 3.032 -3.403 1.00 96.62 117 MET A CA 1
ATOM 910 C C . MET A 1 117 ? -4.086 3.466 -4.186 1.00 96.62 117 MET A C 1
ATOM 912 O O . MET A 1 117 ? -3.426 2.613 -4.780 1.00 96.62 117 MET A O 1
ATOM 916 N N . LEU A 1 118 ? -3.706 4.744 -4.112 1.00 96.31 118 LEU A N 1
ATOM 917 C CA . LEU A 1 118 ? -2.466 5.247 -4.718 1.00 96.31 118 LEU A CA 1
ATOM 918 C C . LEU A 1 118 ? -1.223 4.611 -4.077 1.00 96.31 118 LEU A C 1
ATOM 920 O O . LEU A 1 118 ? -0.306 4.182 -4.773 1.00 96.31 118 LEU A O 1
ATOM 924 N N . HIS A 1 119 ? -1.211 4.464 -2.750 1.00 97.12 119 HIS A N 1
ATOM 925 C CA . HIS A 1 119 ? -0.155 3.732 -2.042 1.00 97.12 119 HIS A CA 1
ATOM 926 C C . HIS A 1 119 ? -0.079 2.261 -2.463 1.00 97.12 119 HIS A C 1
ATOM 928 O O . HIS A 1 119 ? 1.003 1.719 -2.675 1.00 97.12 119 HIS A O 1
ATOM 934 N N . THR A 1 120 ? -1.233 1.624 -2.645 1.00 97.75 120 THR A N 1
ATOM 935 C CA . THR A 1 120 ? -1.334 0.235 -3.100 1.00 97.75 120 THR A CA 1
ATOM 936 C C . THR A 1 120 ? -0.747 0.069 -4.506 1.00 97.75 120 THR A C 1
ATOM 938 O O . THR A 1 120 ? -0.034 -0.903 -4.757 1.00 97.75 120 THR A O 1
ATOM 941 N N . GLN A 1 121 ? -0.977 1.035 -5.403 1.00 96.81 121 GLN A N 1
ATOM 942 C CA . GLN A 1 121 ? -0.35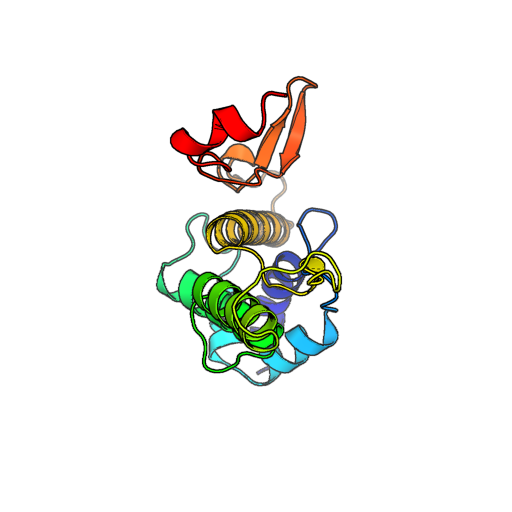9 1.072 -6.733 1.00 96.81 121 GLN A CA 1
ATOM 943 C C . GLN A 1 121 ? 1.164 1.221 -6.655 1.00 96.81 121 GLN A C 1
ATOM 945 O O . GLN A 1 121 ? 1.873 0.421 -7.264 1.00 96.81 121 GLN A O 1
ATOM 950 N N . ARG A 1 122 ? 1.673 2.151 -5.835 1.00 97.06 122 ARG A N 1
ATOM 951 C CA . ARG A 1 122 ? 3.124 2.317 -5.628 1.00 97.06 122 ARG A CA 1
ATOM 952 C C . ARG A 1 122 ? 3.774 1.042 -5.101 1.00 97.06 122 ARG A C 1
ATOM 954 O O . ARG A 1 122 ? 4.805 0.615 -5.611 1.00 97.06 122 ARG A O 1
ATOM 961 N N . ALA A 1 123 ? 3.152 0.396 -4.115 1.00 97.62 123 ALA A N 1
ATOM 962 C CA . ALA A 1 123 ? 3.645 -0.859 -3.557 1.00 97.62 123 ALA A CA 1
ATOM 963 C C . ALA A 1 123 ? 3.656 -1.998 -4.589 1.00 97.62 123 ALA A C 1
ATOM 965 O O . ALA A 1 123 ? 4.599 -2.791 -4.633 1.00 97.62 123 ALA A O 1
ATOM 966 N N . ASN A 1 124 ? 2.628 -2.071 -5.437 1.00 97.62 124 ASN A N 1
ATOM 967 C CA . ASN A 1 124 ? 2.552 -3.042 -6.523 1.00 97.62 124 ASN A CA 1
ATOM 968 C C . ASN A 1 124 ? 3.661 -2.824 -7.554 1.00 97.62 124 ASN A C 1
ATOM 970 O O . ASN A 1 124 ? 4.364 -3.773 -7.894 1.00 97.62 124 ASN A O 1
ATOM 974 N N . PHE A 1 125 ? 3.859 -1.577 -7.979 1.00 96.62 125 PHE A N 1
ATOM 975 C CA . PHE A 1 125 ? 4.912 -1.194 -8.913 1.00 96.62 125 PHE A CA 1
ATOM 976 C C . PHE A 1 125 ? 6.308 -1.486 -8.363 1.00 96.62 125 PHE A C 1
ATOM 978 O O . PHE A 1 125 ? 7.101 -2.160 -9.016 1.00 96.62 125 PHE A O 1
ATOM 985 N N . GLN A 1 126 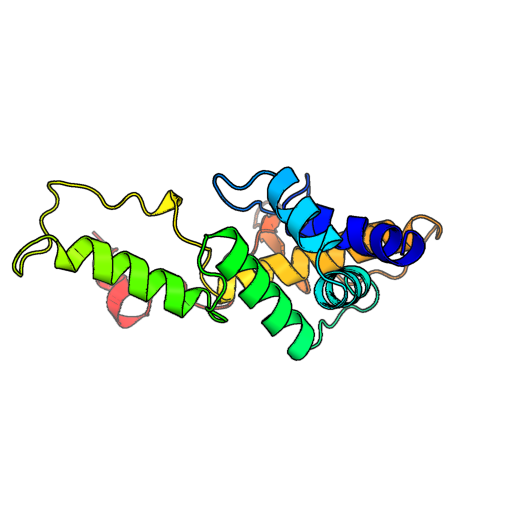? 6.580 -1.102 -7.114 1.00 96.69 126 GLN A N 1
ATOM 986 C CA . GLN A 1 126 ? 7.851 -1.413 -6.463 1.00 96.69 126 GLN A CA 1
ATOM 987 C C . GLN A 1 126 ? 8.108 -2.926 -6.402 1.00 96.69 126 GLN A C 1
ATOM 989 O O . GLN A 1 126 ? 9.218 -3.401 -6.646 1.00 96.69 126 GLN A O 1
ATOM 994 N N . THR A 1 127 ? 7.064 -3.706 -6.116 1.00 97.06 127 THR A N 1
ATOM 995 C CA . THR A 1 127 ? 7.161 -5.169 -6.103 1.00 97.06 127 THR A CA 1
ATOM 996 C C . THR A 1 127 ? 7.417 -5.729 -7.506 1.00 97.06 127 THR A C 1
ATOM 998 O O . THR A 1 127 ? 8.161 -6.700 -7.644 1.00 97.06 127 THR A O 1
ATOM 1001 N N . GLN A 1 128 ? 6.838 -5.124 -8.547 1.00 96.12 128 GLN A N 1
ATOM 1002 C CA . GLN A 1 128 ? 7.075 -5.495 -9.944 1.00 96.12 128 GLN A CA 1
ATOM 1003 C C . GLN A 1 128 ? 8.542 -5.280 -10.335 1.00 96.12 128 GLN A C 1
ATOM 1005 O O . GLN A 1 128 ? 9.148 -6.188 -10.901 1.00 96.12 128 GLN A O 1
ATOM 1010 N N . ILE A 1 129 ? 9.138 -4.145 -9.944 1.00 95.38 129 ILE A N 1
ATOM 1011 C CA . ILE A 1 129 ? 10.569 -3.860 -10.144 1.00 95.38 129 ILE A CA 1
ATOM 1012 C C . ILE A 1 129 ? 11.427 -4.969 -9.522 1.00 95.38 129 ILE A C 1
ATOM 1014 O O . ILE A 1 129 ? 12.273 -5.555 -10.194 1.00 95.38 129 ILE A O 1
ATOM 1018 N N . TRP A 1 130 ? 11.185 -5.317 -8.254 1.00 95.69 130 TRP A N 1
ATOM 1019 C CA . TRP A 1 130 ? 11.968 -6.360 -7.578 1.00 95.69 130 TRP A CA 1
ATOM 1020 C C . TRP A 1 130 ? 11.800 -7.742 -8.207 1.00 95.69 130 TRP A C 1
ATOM 1022 O O . TRP A 1 130 ? 12.772 -8.491 -8.316 1.00 95.69 130 TRP A O 1
ATOM 1032 N N . ARG A 1 131 ? 10.590 -8.088 -8.654 1.00 94.50 131 ARG A N 1
ATOM 1033 C CA . ARG A 1 131 ? 10.333 -9.352 -9.362 1.00 94.50 131 ARG A CA 1
ATOM 1034 C C . ARG A 1 131 ? 11.036 -9.416 -10.714 1.00 94.50 131 ARG A C 1
ATOM 1036 O O . ARG A 1 131 ? 11.403 -10.503 -11.145 1.00 94.50 131 ARG A O 1
ATOM 1043 N N . ALA A 1 132 ? 11.241 -8.271 -11.353 1.00 94.88 132 ALA A N 1
ATOM 1044 C CA . ALA A 1 132 ? 11.913 -8.162 -12.636 1.00 94.88 132 ALA A CA 1
ATOM 1045 C C . ALA A 1 132 ? 13.444 -8.022 -12.520 1.00 94.88 132 ALA A C 1
ATOM 1047 O O . ALA A 1 132 ? 14.115 -7.916 -13.540 1.00 94.88 132 ALA A O 1
ATOM 1048 N N . SER A 1 133 ? 14.006 -8.078 -11.304 1.00 92.88 133 SER A N 1
ATOM 1049 C CA . SER A 1 133 ? 15.443 -7.882 -11.031 1.00 92.88 133 SER A CA 1
ATOM 1050 C C . SER A 1 133 ? 16.386 -8.847 -11.757 1.00 92.88 133 SER A C 1
ATOM 1052 O O . SER A 1 133 ? 17.572 -8.564 -11.877 1.00 92.88 133 SER A O 1
ATOM 1054 N N . SER A 1 134 ? 15.883 -9.988 -12.236 1.00 93.12 134 SER A N 1
ATOM 1055 C CA . SER A 1 134 ? 16.663 -10.944 -13.035 1.00 93.12 134 SER A CA 1
ATOM 1056 C C . SER A 1 134 ? 16.701 -10.615 -14.533 1.00 93.12 134 SER A C 1
ATOM 1058 O O . SER A 1 134 ? 17.407 -11.288 -15.277 1.00 93.12 134 SER A O 1
ATOM 1060 N N . SER A 1 135 ? 15.935 -9.622 -14.993 1.00 94.56 135 SER A N 1
ATOM 1061 C CA . SER A 1 135 ? 15.966 -9.137 -16.373 1.00 94.56 135 SER A CA 1
ATOM 1062 C C . SER A 1 135 ? 16.846 -7.895 -16.468 1.00 94.56 135 SER A C 1
ATOM 1064 O O . SER A 1 135 ? 16.695 -6.970 -15.675 1.00 94.56 135 SER A O 1
ATOM 1066 N N . ASN A 1 136 ? 17.735 -7.850 -17.462 1.00 89.81 136 ASN A N 1
ATOM 1067 C CA . ASN A 1 136 ? 18.621 -6.700 -17.680 1.00 89.81 136 ASN A CA 1
ATOM 1068 C C . ASN A 1 136 ? 17.861 -5.456 -18.172 1.00 89.81 136 ASN A C 1
ATOM 1070 O O . ASN A 1 136 ? 18.257 -4.335 -17.876 1.00 89.81 136 ASN A O 1
ATOM 1074 N N . PHE A 1 137 ? 16.7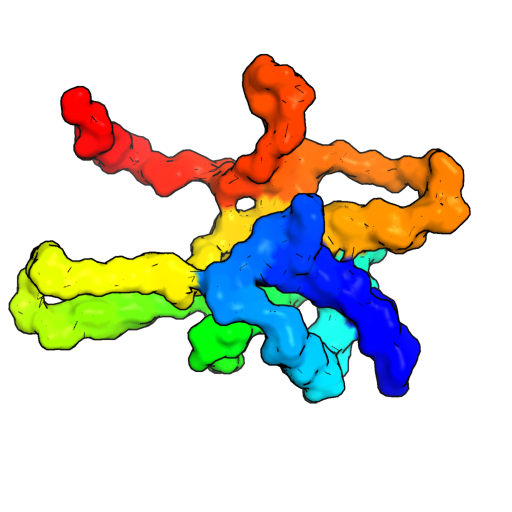73 -5.663 -18.920 1.00 90.81 137 PHE A N 1
ATOM 1075 C CA . PHE A 1 137 ? 15.942 -4.606 -19.500 1.00 90.81 137 PHE A CA 1
ATOM 1076 C C . PHE A 1 137 ? 14.468 -4.989 -19.341 1.00 90.81 137 PHE A C 1
ATOM 1078 O O . PHE A 1 137 ? 13.834 -5.434 -20.300 1.00 90.81 137 PHE A O 1
ATOM 1085 N N . PRO A 1 138 ? 13.931 -4.936 -18.112 1.00 91.62 138 PRO A N 1
ATOM 1086 C CA . PRO A 1 138 ? 12.543 -5.283 -17.883 1.00 91.62 138 PRO A CA 1
ATOM 1087 C C . PRO A 1 138 ? 11.629 -4.227 -18.503 1.00 91.62 138 PRO A C 1
ATOM 1089 O O . PRO A 1 138 ? 11.836 -3.030 -18.317 1.00 91.62 138 PRO A O 1
ATOM 1092 N N . ASP A 1 139 ? 10.597 -4.685 -19.204 1.00 90.00 139 ASP A N 1
ATOM 1093 C CA . ASP A 1 139 ? 9.504 -3.819 -19.635 1.00 90.00 139 ASP A CA 1
ATOM 1094 C C . ASP A 1 139 ? 8.635 -3.490 -18.412 1.00 90.00 139 ASP A C 1
ATOM 1096 O O . ASP A 1 139 ? 7.939 -4.354 -17.866 1.00 90.00 139 ASP A O 1
ATOM 1100 N N . LEU A 1 140 ? 8.769 -2.263 -17.908 1.00 90.56 140 LEU A N 1
ATOM 1101 C CA . LEU A 1 140 ? 8.105 -1.783 -16.701 1.00 90.56 140 LEU A CA 1
ATOM 1102 C C . LEU A 1 140 ? 7.152 -0.637 -17.051 1.00 90.56 140 LEU A C 1
ATOM 1104 O O . LEU A 1 140 ? 7.493 0.216 -17.874 1.00 90.56 140 LEU A O 1
ATOM 1108 N N . PRO A 1 141 ? 5.977 -0.564 -16.400 1.00 89.44 141 PRO A N 1
ATOM 1109 C CA . PRO A 1 141 ? 5.066 0.549 -16.609 1.00 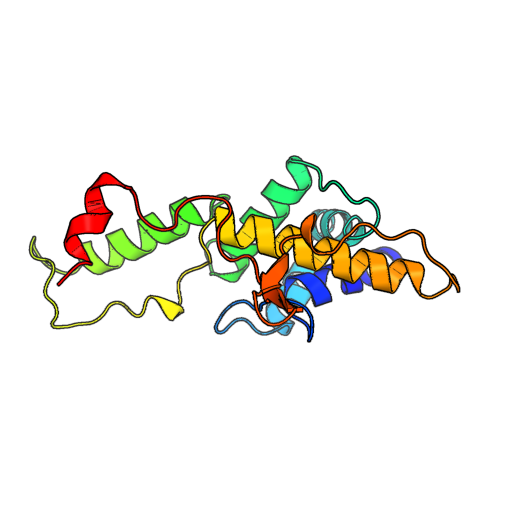89.44 141 PRO A CA 1
ATOM 1110 C C . PRO A 1 141 ? 5.667 1.856 -16.081 1.00 89.44 141 PRO A C 1
ATOM 1112 O O . PRO A 1 141 ? 6.589 1.865 -15.263 1.00 89.44 141 PRO A O 1
ATOM 1115 N N . LYS A 1 142 ? 5.111 2.982 -16.525 1.00 90.00 142 LYS A N 1
ATOM 1116 C CA . LYS A 1 142 ? 5.568 4.299 -16.087 1.00 90.00 142 LYS A CA 1
ATOM 1117 C C . LYS A 1 142 ? 5.201 4.545 -14.616 1.00 90.00 142 LYS A C 1
ATOM 1119 O O . LYS A 1 142 ? 4.093 4.177 -14.204 1.00 90.00 142 LYS A O 1
ATOM 1124 N N . PRO A 1 143 ? 6.071 5.171 -13.806 1.00 89.88 143 PRO A N 1
ATOM 1125 C CA . PRO A 1 143 ? 5.742 5.526 -12.424 1.00 89.88 143 PRO A CA 1
ATOM 1126 C C . PRO A 1 143 ? 4.451 6.355 -12.286 1.00 89.88 143 PRO A C 1
ATOM 1128 O O . PRO A 1 143 ? 3.703 6.178 -11.324 1.00 89.88 143 PRO A O 1
ATOM 1131 N N . GLU A 1 144 ? 4.145 7.210 -13.260 1.00 90.81 144 GLU A N 1
ATOM 1132 C CA . GLU A 1 144 ? 2.974 8.095 -13.293 1.00 90.81 144 GLU A CA 1
ATOM 1133 C C . GLU A 1 144 ? 1.641 7.328 -13.303 1.00 90.81 144 GLU A C 1
ATOM 1135 O O . GLU A 1 144 ? 0.652 7.773 -12.719 1.00 90.81 144 GLU A O 1
ATOM 1140 N N . ASP A 1 145 ? 1.633 6.121 -13.875 1.00 86.50 145 ASP A N 1
ATOM 1141 C CA . ASP A 1 145 ? 0.475 5.217 -13.860 1.00 86.50 145 ASP A CA 1
ATOM 1142 C C . ASP A 1 145 ? 0.328 4.472 -12.520 1.00 86.50 145 ASP A C 1
ATOM 1144 O O . ASP A 1 145 ? -0.644 3.747 -12.292 1.00 86.50 145 ASP A O 1
ATOM 1148 N N . ASN A 1 146 ? 1.299 4.634 -11.618 1.00 92.25 146 ASN A N 1
ATOM 1149 C CA . ASN A 1 146 ? 1.463 3.840 -10.406 1.00 92.25 146 ASN A CA 1
ATOM 1150 C C . ASN A 1 146 ? 1.516 4.690 -9.126 1.00 92.25 146 ASN A C 1
ATOM 1152 O O . ASN A 1 146 ? 2.098 4.277 -8.125 1.00 92.25 146 ASN A O 1
ATOM 1156 N N . GLY A 1 147 ? 0.876 5.862 -9.132 1.00 91.62 147 GLY A N 1
ATOM 1157 C CA . GLY A 1 147 ? 0.715 6.698 -7.938 1.00 91.62 147 GLY A CA 1
ATOM 1158 C C . GLY A 1 147 ? 1.866 7.673 -7.678 1.00 91.62 147 GLY A C 1
ATOM 1159 O O . GLY A 1 147 ? 1.999 8.157 -6.547 1.00 91.62 147 GLY A O 1
ATOM 1160 N N . TRP A 1 148 ? 2.661 7.964 -8.707 1.00 93.31 148 TRP A N 1
ATOM 1161 C CA . TRP A 1 148 ? 3.637 9.055 -8.754 1.00 93.31 148 TRP A CA 1
ATOM 1162 C C . TRP A 1 148 ? 3.185 10.144 -9.725 1.00 93.31 148 TRP A C 1
ATOM 1164 O O . TRP A 1 148 ? 2.270 9.942 -10.521 1.00 93.31 148 TRP A O 1
ATOM 1174 N N . GLN A 1 149 ? 3.827 11.302 -9.660 1.00 92.06 149 GLN A N 1
ATOM 1175 C CA . GLN A 1 149 ? 3.690 12.372 -10.642 1.00 92.06 149 GLN A CA 1
ATOM 1176 C C . GLN A 1 149 ? 5.026 13.105 -10.792 1.00 92.06 149 GLN A C 1
ATOM 1178 O O . GLN A 1 149 ? 5.866 13.046 -9.895 1.00 92.06 149 GLN A O 1
ATOM 1183 N N . PHE A 1 150 ? 5.223 13.773 -11.926 1.00 90.75 150 PHE A N 1
ATOM 1184 C CA . PHE A 1 150 ? 6.369 14.656 -12.123 1.00 90.75 150 PHE A CA 1
ATOM 1185 C C . PHE A 1 150 ? 6.103 16.007 -11.469 1.00 90.75 150 PHE A C 1
ATOM 1187 O O . PHE A 1 150 ? 5.096 16.656 -11.763 1.00 90.75 150 PHE A O 1
ATOM 1194 N N . SER A 1 151 ? 7.027 16.440 -10.618 1.00 86.94 151 SER A N 1
ATOM 1195 C CA . SER A 1 151 ? 7.054 17.807 -10.124 1.00 86.94 151 SER A CA 1
ATOM 1196 C C . SER A 1 151 ? 7.496 18.768 -11.241 1.00 86.94 151 SER A C 1
ATOM 1198 O O . SER A 1 151 ? 8.178 18.365 -12.192 1.00 86.94 151 SER A O 1
ATOM 1200 N N . PRO A 1 152 ? 7.207 20.075 -11.115 1.00 87.00 152 PRO A N 1
ATOM 1201 C CA . PRO A 1 152 ? 7.775 21.090 -12.003 1.00 87.00 152 PRO A CA 1
ATOM 1202 C C . PRO A 1 152 ? 9.313 21.132 -11.998 1.00 87.00 152 PRO A C 1
ATOM 1204 O O . PRO A 1 152 ? 9.904 21.625 -12.954 1.00 87.00 152 PRO A O 1
ATOM 1207 N N . SER A 1 153 ? 9.964 20.619 -10.943 1.00 87.44 153 SER A N 1
ATOM 1208 C CA . SER A 1 153 ? 11.427 20.495 -10.852 1.00 87.44 153 SER A CA 1
ATOM 1209 C C . SER A 1 153 ? 11.994 19.296 -11.626 1.00 87.44 153 SER A C 1
ATOM 1211 O O . SER A 1 153 ? 13.211 19.154 -11.695 1.00 87.44 153 SER A O 1
ATOM 1213 N N . GLY A 1 154 ? 11.146 18.458 -12.235 1.00 87.38 154 GLY A N 1
ATOM 1214 C CA . GLY A 1 154 ? 11.575 17.275 -12.986 1.00 87.38 154 GLY A CA 1
ATOM 1215 C C . GLY A 1 154 ? 11.863 16.051 -12.112 1.00 87.38 154 GLY A C 1
ATOM 1216 O O . GLY A 1 154 ? 12.501 15.109 -12.575 1.00 87.38 154 GLY A O 1
ATOM 1217 N N . GLU A 1 155 ? 11.398 16.047 -10.864 1.00 89.25 155 GLU A N 1
ATOM 1218 C CA . GLU A 1 155 ? 11.574 14.945 -9.916 1.00 89.25 155 GLU A CA 1
ATOM 1219 C C . GLU A 1 155 ? 10.269 14.155 -9.758 1.00 89.25 155 GLU A C 1
ATOM 1221 O O . GLU A 1 155 ? 9.171 14.685 -9.942 1.00 89.25 155 GLU A O 1
ATOM 1226 N N . PHE A 1 156 ? 10.370 12.874 -9.396 1.00 89.56 156 PHE A N 1
ATOM 1227 C CA . PHE A 1 156 ? 9.188 12.092 -9.041 1.00 89.56 156 PHE A CA 1
ATOM 1228 C C . PHE A 1 156 ? 8.726 12.435 -7.629 1.00 89.56 156 PHE A C 1
ATOM 1230 O O . PHE A 1 156 ? 9.466 12.269 -6.661 1.00 89.56 156 PHE A O 1
ATOM 1237 N N . GLU A 1 157 ? 7.462 12.826 -7.507 1.00 91.38 157 GLU A N 1
ATOM 1238 C CA . GLU A 1 157 ? 6.801 13.039 -6.227 1.00 91.38 157 GLU A CA 1
ATOM 1239 C C . GLU A 1 157 ? 5.584 12.126 -6.065 1.00 91.38 157 GLU A C 1
ATOM 1241 O O . GLU A 1 157 ? 4.986 11.622 -7.022 1.00 91.38 157 GLU A O 1
ATOM 1246 N N . VAL A 1 158 ? 5.219 11.882 -4.809 1.00 91.75 158 VAL A N 1
ATOM 1247 C CA . VAL A 1 158 ? 4.058 11.062 -4.478 1.00 91.75 158 VAL A CA 1
ATOM 1248 C C . VAL A 1 158 ? 2.788 11.777 -4.926 1.00 91.75 158 VAL A C 1
ATOM 1250 O O . VAL A 1 158 ? 2.474 12.867 -4.447 1.00 91.75 158 VAL A O 1
ATOM 1253 N N . LYS A 1 159 ? 1.983 11.111 -5.760 1.00 92.00 159 LYS A N 1
ATOM 1254 C CA . LYS A 1 159 ? 0.601 11.530 -5.981 1.00 92.00 159 LYS A CA 1
ATOM 1255 C C . LYS A 1 159 ? -0.211 11.173 -4.737 1.00 92.00 159 LYS A C 1
ATOM 1257 O O . LYS A 1 159 ? -0.423 9.992 -4.436 1.00 92.00 159 LYS A O 1
ATOM 1262 N N . TRP A 1 160 ? -0.621 12.195 -3.988 1.00 87.81 160 TRP A N 1
ATOM 1263 C CA . TRP A 1 160 ? -1.340 12.027 -2.721 1.00 87.81 160 TRP A CA 1
ATOM 1264 C C . TRP A 1 160 ? -2.825 11.731 -2.912 1.00 87.81 160 TRP A C 1
ATOM 1266 O O . TRP A 1 160 ? -3.357 10.857 -2.233 1.00 87.81 160 TRP A O 1
ATOM 1276 N N . PHE A 1 161 ? -3.476 12.419 -3.848 1.00 90.31 161 PHE A N 1
ATOM 1277 C CA . PHE A 1 161 ? -4.909 12.295 -4.104 1.00 90.31 161 PHE A CA 1
ATOM 1278 C C . PHE A 1 161 ? -5.170 12.096 -5.597 1.00 90.31 161 PHE A C 1
ATOM 1280 O O . PHE A 1 161 ? -4.461 12.638 -6.448 1.00 90.31 161 PHE A O 1
ATOM 1287 N N . SER A 1 162 ? -6.179 11.292 -5.929 1.00 87.50 162 SER A N 1
ATOM 1288 C CA . SER A 1 162 ? -6.633 11.111 -7.310 1.00 87.50 162 SER A CA 1
ATOM 1289 C C . SER A 1 162 ? -7.606 12.208 -7.737 1.00 87.50 162 SER A C 1
ATOM 1291 O O . SER A 1 162 ? -7.748 12.468 -8.931 1.00 87.50 162 SER A O 1
ATOM 1293 N N . LYS A 1 163 ? -8.250 12.850 -6.759 1.00 82.75 163 LYS A N 1
ATOM 1294 C CA . LYS A 1 163 ? -9.219 13.937 -6.919 1.00 82.75 163 LYS A CA 1
ATOM 1295 C C . LYS A 1 163 ? -8.762 15.172 -6.154 1.00 82.75 163 LYS A C 1
ATOM 1297 O O . LYS A 1 163 ? -7.820 15.110 -5.366 1.00 82.75 163 LYS A O 1
ATOM 1302 N N . ASP A 1 164 ? -9.488 16.266 -6.348 1.00 78.88 164 ASP A N 1
ATOM 1303 C CA . ASP A 1 164 ? -9.331 17.467 -5.537 1.00 78.88 164 ASP A CA 1
ATOM 1304 C C . ASP A 1 164 ? -9.429 17.099 -4.049 1.00 78.88 164 ASP A C 1
ATOM 1306 O O . ASP A 1 164 ? -10.424 16.529 -3.594 1.00 78.88 164 ASP A O 1
ATOM 1310 N N . PHE A 1 165 ? -8.374 17.413 -3.293 1.00 73.50 165 PHE A N 1
ATOM 1311 C CA . PHE A 1 165 ? -8.311 17.163 -1.849 1.00 73.50 165 PHE A CA 1
ATOM 1312 C C . PHE A 1 165 ? -9.446 17.877 -1.098 1.00 73.50 165 PHE A C 1
ATOM 1314 O O . PHE A 1 165 ? -9.903 17.411 -0.054 1.00 73.50 165 PHE A O 1
ATOM 1321 N N . ILE A 1 166 ? -9.907 19.003 -1.644 1.00 75.88 166 ILE A N 1
ATOM 1322 C CA . ILE A 1 166 ? -10.884 19.894 -1.028 1.00 75.88 166 ILE A CA 1
ATOM 1323 C C . ILE A 1 166 ? -12.060 20.045 -1.986 1.00 75.88 166 ILE A C 1
ATOM 1325 O O . ILE A 1 166 ? -11.836 20.448 -3.133 1.00 75.88 166 ILE A O 1
ATOM 1329 N N . PRO A 1 167 ? -13.297 19.757 -1.534 1.00 79.12 167 PRO A N 1
ATOM 1330 C CA . PRO A 1 167 ? -14.496 20.075 -2.296 1.00 79.12 167 PRO A CA 1
ATOM 1331 C C . PRO A 1 167 ? -14.457 21.531 -2.753 1.00 79.12 167 PRO A C 1
ATOM 1333 O O . PRO A 1 167 ? -14.074 22.415 -1.982 1.00 79.12 167 PRO A O 1
ATOM 1336 N N . LYS A 1 168 ? -14.829 21.789 -4.008 1.00 80.62 168 LYS A N 1
ATOM 1337 C CA . LYS A 1 168 ? -14.722 23.128 -4.609 1.00 80.62 168 LYS A CA 1
ATOM 1338 C C . LYS A 1 168 ? -15.486 24.173 -3.797 1.00 80.62 168 LYS A C 1
ATOM 1340 O O . LYS A 1 168 ? -15.024 25.296 -3.653 1.00 80.62 168 LYS A O 1
ATOM 1345 N N . GLU A 1 169 ? -16.582 23.752 -3.179 1.00 80.56 169 GLU A N 1
ATOM 1346 C CA . GLU A 1 169 ? -17.464 24.543 -2.324 1.00 80.56 169 GLU A CA 1
ATOM 1347 C C . GLU A 1 169 ? -16.782 25.045 -1.041 1.00 80.56 169 GLU A C 1
ATOM 1349 O O . GLU A 1 169 ? -17.258 25.989 -0.420 1.00 80.56 169 GLU A O 1
ATOM 1354 N N . LEU A 1 170 ? -15.678 24.416 -0.622 1.00 78.44 170 LEU A N 1
ATOM 1355 C CA . LEU A 1 170 ? -14.933 24.769 0.589 1.00 78.44 170 LEU A CA 1
ATOM 1356 C C . LEU A 1 170 ? -13.593 25.452 0.288 1.00 78.44 170 LEU A C 1
ATOM 1358 O O . LEU A 1 170 ? -12.869 25.800 1.220 1.00 78.44 170 LEU A O 1
ATOM 1362 N N . GLN A 1 171 ? -13.245 25.657 -0.988 1.00 78.19 171 GLN A N 1
ATOM 1363 C CA . GLN A 1 171 ? -11.972 26.285 -1.363 1.00 78.19 171 GLN A CA 1
ATOM 1364 C C . GLN A 1 171 ? -11.875 27.735 -0.877 1.00 78.19 171 GLN A C 1
ATOM 1366 O O . GLN A 1 171 ? -10.796 28.171 -0.474 1.00 78.19 171 GLN A O 1
ATOM 1371 N N . ASP A 1 172 ? -12.999 28.452 -0.837 1.00 80.00 172 ASP A N 1
ATOM 1372 C CA . ASP A 1 172 ? -13.045 29.849 -0.399 1.00 80.00 172 ASP A CA 1
ATOM 1373 C C . ASP A 1 172 ? -12.745 30.014 1.099 1.00 80.00 172 ASP A C 1
ATOM 1375 O O . ASP A 1 172 ? -12.245 31.052 1.514 1.00 80.00 172 ASP A O 1
ATOM 1379 N N . ILE A 1 173 ? -12.943 28.969 1.913 1.00 78.56 173 ILE A N 1
ATOM 1380 C CA . ILE A 1 173 ? -12.629 28.993 3.354 1.00 78.56 173 ILE A CA 1
ATOM 1381 C C . ILE A 1 173 ? -11.111 29.070 3.599 1.00 78.56 173 ILE A C 1
ATOM 1383 O O . ILE A 1 173 ? -10.668 29.533 4.651 1.00 78.56 173 ILE A O 1
ATOM 1387 N N . LEU A 1 174 ? -10.297 28.615 2.640 1.00 70.81 174 LEU A N 1
ATOM 1388 C CA . LEU A 1 174 ? -8.838 28.590 2.766 1.00 70.81 174 LEU A CA 1
ATOM 1389 C C . LEU A 1 174 ? -8.136 29.823 2.204 1.00 70.81 174 LEU A C 1
ATOM 1391 O O . LEU A 1 174 ? -6.962 30.041 2.506 1.00 70.81 174 LEU A O 1
ATOM 1395 N N . ARG A 1 175 ? -8.832 30.622 1.397 1.00 67.06 175 ARG A N 1
ATOM 1396 C CA . ARG A 1 175 ? -8.325 31.896 0.894 1.00 67.06 175 ARG A CA 1
ATOM 1397 C C . ARG A 1 175 ? -8.586 32.952 1.968 1.00 67.06 175 ARG A C 1
ATOM 1399 O O . ARG A 1 175 ? -9.644 33.568 1.987 1.00 67.06 175 ARG A O 1
ATOM 1406 N N . LYS A 1 176 ? -7.654 33.077 2.913 1.00 54.19 176 LYS A N 1
ATOM 1407 C CA . LYS A 1 176 ? -7.582 34.256 3.785 1.00 54.19 176 LYS A CA 1
ATOM 1408 C C . LYS A 1 176 ? -7.040 35.451 3.021 1.00 54.19 176 LYS A C 1
ATOM 1410 O O . LYS A 1 176 ? -6.113 35.234 2.210 1.00 54.19 176 LYS A O 1
#

Radius of gyration: 18.35 Å; chains: 1; bounding box: 41×57×44 Å

Organism: NCBI:txid1093978

pLDDT: mean 88.39, std 12.99, range [45.97, 98.62]

Sequence (176 aa):
MLKRLRDAILGLHAFTGCDSTSCFAGKGKLKPLKMLQGDQDLQNTFSRLGTSQIISNPDKQKLEAFVCQLYGKPFHTSVNKVRYDEVRQCFRVKKGILSNSQGVDLSHMPPCQDVLMLHTQRANFQTQIWRASSSNFPDLPKPEDNGWQFSPSGEFEVKWFSKDFIPKELQDILRK

Secondary structure (DSSP, 8-state):
-HHHHHHHHHHHHHHH--TTS---TT--SHHHHHHHHH-HHHHHHHHHTTSSSSPPHHHHHHHHHHHHHHTT-TT---HHHHHHHHHHHHHHTSSS---TTS---GGGSPPPHHHHHHHHHHHHHHHHHHHTTT-SS-----GGGGTEEE-TTS-EEE---SS-SS-GGGGGGT--